Protein 2E3H (pdb70)

Solvent-accessible surface area: 5076 Å² total; per-residue (Å²): 189,32,131,115,45,26,109,0,4,14,20,0,47,64,31,0,39,1,84,32,40,18,146,19,119,76,38,190,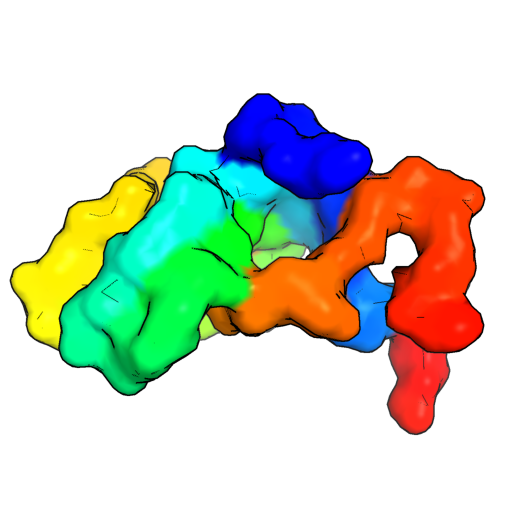46,92,49,0,0,0,49,5,71,98,54,88,8,173,26,36,0,23,52,103,86,42,118,35,16,99,12,120,90,123,62,0,27,28,6,32,62,135,100,12,21,76,65,58,113,107,23,136,173,231,87,98,81

GO terms:
  GO:0051010 microtubule plus-end binding (F, IDA)
  GO:0015631 tubulin binding (F, IDA)
  GO:0035371 microtubule plus-end (C, IDA)
  GO:0008017 microtubule binding (F, IDA)
  GO:0044354 macropinosome (C, IDA)
  GO:0005813 centrosome (C, IDA)
  GO:0008270 zinc ion binding (F, IDA)
  GO:0030659 cytoplasmic vesicle membrane (C, EXP)
  GO:0001578 microtubule bundle formation (P, IMP)
  GO:0015630 microtubule cytoskeleton (C, IMP)
  GO:0031116 positive regulation of microtubule polymerization (P, IMP)
  GO:0005515 protein binding (F, IPI)
  GO:0005882 intermediate filament (C, TAS)
  GO:0005829 cytosol (C, TAS)
  GO:0005886 plasma membrane (C, TAS)
  GO:0005829 cytosol (C, IDA)
  GO:0005874 microtubule (C, IMP)
  GO:0000776 kinetochore (C, TAS)
  GO:0000278 mitotic cell cycle (P, TAS)
  GO:0042802 identical protein binding (F, IPI)

Foldseek 3Di:
DDDFQFWKDFQLAFIFTFHAWQDDPPDDDIKTKTFTPDLCAAAQQDDPPDHGDGHDGSRIHIDHVLRMDGPPDDNPVDGPD

Radius of gyration: 11.68 Å; Cα contacts (8 Å, |Δi|>4): 191; chains: 1; bounding box: 24×26×32 Å

Sequence (81 aa):
ELKIGDRVLVGGTKAGVVRFLGETDFAKGEWCGVELDEPLGKNDGAVAGTRYFQCQPKYGLFAPVHKVTKIGFPSTVRRVM

Organism: Homo sapiens (NCBI:txid9606)

B-factor: mean 22.47, std 9.77, range [9.58, 66.99]

CATH classification: 2.30.30.190

Secondary structure (DSSP, 8-state):
---TT-EEEETTTEEEEEEEEEE-SSSSSEEEEEEESSS--SBSSEETTEES----TT-EEEEEGGGEEETTS--------

InterPro domains:
  IPR000938 CAP Gly-rich domain [PF01302] (60-124)
  IPR000938 CAP Gly-rich domain [PF01302] (214-278)
  IPR000938 CAP Gly-rich domain [PS00845] (78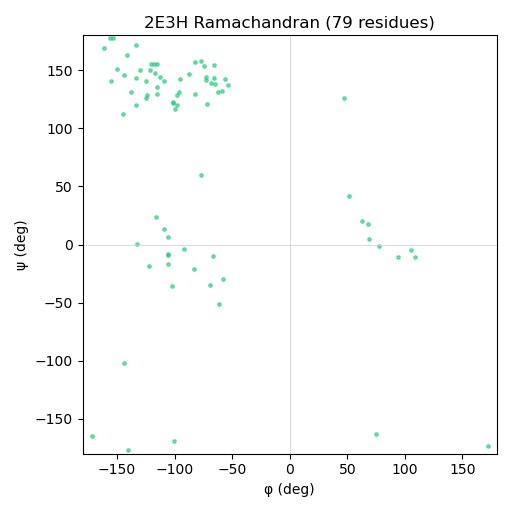-109)
  IPR000938 CAP Gly-rich domain [PS00845] (232-263)
  IPR000938 CAP Gly-rich domain [PS50245] (78-120)
  IPR000938 CAP Gly-rich domain [PS50245] (232-274)
  IPR000938 CAP Gly-rich domain [SM01052] (60-125)
  IPR000938 CAP Gly-rich domain [SM01052] (214-279)
  IPR032108 CLIP1, zinc knuckle [PF16641] (1376-1393)
  IPR032108 CLIP1, zinc knuckle [PF16641] (1416-1432)
  IPR036859 CAP Gly-rich domain superfamily [G3DSA:2.30.30.190] (56-141)
  IPR036859 CAP Gly-rich domain superfamily [G3DSA:2.30.30.190] (211-300)
  IPR036859 CAP Gly-rich domain superfamily [SSF74924] (36-164)
  IPR036859 CAP Gly-rich domain superfamily [SSF74924] (184-336)
  IPR060109 CLIP1/2, coiled-coil domain [PF27241] (905-1073)

Nearest PDB structures (foldseek):
  2e3h-assembly1_A  TM=1.013E+00  e=8.819E-17  Homo sapiens
  2e4h-assembly1_A  TM=9.346E-01  e=1.235E-12  Homo sapiens
  3rdv-assembly1_A  TM=9.820E-01  e=5.164E-10  Homo sapiens
  2e3i-assembly1_A  TM=9.302E-01  e=2.050E-10  Homo sapiens
  2qk0-assembly1_A  TM=9.763E-01  e=2.002E-09  Homo sapiens

Structure (mmCIF, N/CA/C/O backbone):
data_2E3H
#
_entry.id   2E3H
#
_cell.length_a   54.937
_cell.length_b   54.937
_cell.length_c   57.270
_cell.angle_alpha   90.00
_cell.angle_beta   90.00
_cell.angle_gamma   120.00
#
_symmetry.space_group_name_H-M   'P 32 2 1'
#
loop_
_entity.id
_entity.type
_entity.pdbx_description
1 polymer Restin
2 water water
#
loop_
_atom_site.group_PDB
_atom_site.id
_atom_site.type_symbol
_atom_site.label_atom_id
_atom_site.label_alt_id
_atom_site.label_comp_id
_atom_site.label_asym_id
_atom_site.label_entity_id
_atom_site.label_seq_id
_atom_site.pdbx_PDB_ins_code
_atom_site.Cartn_x
_atom_site.Cartn_y
_atom_site.Cartn_z
_atom_site.occupancy
_atom_site.B_iso_or_equiv
_atom_site.auth_seq_id
_atom_site.auth_comp_id
_atom_site.auth_asym_id
_atom_site.auth_atom_id
_atom_site.pdbx_PDB_model_num
ATOM 1 N N . GLU A 1 1 ? 13.270 12.109 4.924 1.00 34.50 211 GLU A N 1
ATOM 2 C CA . GLU A 1 1 ? 13.360 11.941 6.403 1.00 34.11 211 GLU A CA 1
ATOM 3 C C . GLU A 1 1 ? 14.254 10.754 6.748 1.00 32.11 211 GLU A C 1
ATOM 4 O O . GLU A 1 1 ? 14.383 9.809 5.960 1.00 32.73 211 GLU A O 1
ATOM 10 N N . LEU A 1 2 ? 14.854 10.804 7.934 1.00 29.72 212 LEU A N 1
ATOM 11 C CA . LEU A 1 2 ? 15.775 9.762 8.354 1.00 27.15 212 LEU A CA 1
ATOM 12 C C . LEU A 1 2 ? 15.052 8.472 8.694 1.00 25.48 212 LEU A C 1
ATOM 13 O O . LEU A 1 2 ? 13.973 8.475 9.297 1.00 25.03 212 LEU A O 1
ATOM 18 N N . LYS A 1 3 ? 15.692 7.373 8.320 1.00 23.42 213 LYS A N 1
ATOM 19 C CA . LYS A 1 3 ? 15.206 6.023 8.574 1.00 22.66 213 LYS A CA 1
ATOM 20 C C . LYS A 1 3 ? 16.327 5.201 9.195 1.00 21.07 213 LYS A C 1
ATOM 21 O O . LYS A 1 3 ? 17.503 5.425 8.911 1.00 19.43 213 LYS A O 1
ATOM 27 N N . ILE A 1 4 ? 15.959 4.229 10.022 1.00 19.71 214 ILE A N 1
ATOM 28 C CA . ILE A 1 4 ? 16.925 3.232 10.460 1.00 18.87 214 ILE A CA 1
ATOM 29 C C . ILE A 1 4 ? 17.573 2.629 9.204 1.00 18.38 214 ILE A C 1
ATOM 30 O O . ILE A 1 4 ? 16.915 2.374 8.186 1.00 18.33 214 ILE A O 1
ATOM 35 N N . GLY A 1 5 ? 18.884 2.447 9.273 1.00 15.88 215 GLY A N 1
ATOM 36 C CA . GLY A 1 5 ? 19.644 1.936 8.143 1.00 16.59 215 GLY A CA 1
ATOM 37 C C . GLY A 1 5 ? 20.276 2.970 7.237 1.00 16.34 215 GLY A C 1
ATOM 38 O O . GLY A 1 5 ? 21.088 2.626 6.369 1.00 16.90 215 GLY A O 1
ATOM 39 N N . ASP A 1 6 ? 19.917 4.242 7.401 1.00 15.98 216 ASP A N 1
ATOM 40 C CA . ASP A 1 6 ? 20.479 5.270 6.549 1.00 15.92 216 ASP A CA 1
ATOM 41 C C . ASP A 1 6 ? 21.931 5.577 6.874 1.00 14.77 216 ASP A C 1
ATOM 42 O O . ASP A 1 6 ? 22.322 5.572 8.061 1.00 15.17 216 ASP A O 1
ATOM 47 N N . ARG A 1 7 ? 22.723 5.863 5.845 0.50 11.87 217 ARG A N 1
ATOM 48 C CA . ARG A 1 7 ? 24.100 6.331 5.993 0.50 12.33 217 ARG A CA 1
ATOM 49 C C . ARG A 1 7 ? 24.081 7.817 6.248 0.50 11.84 217 ARG A C 1
ATOM 50 O O . ARG A 1 7 ? 23.470 8.570 5.497 0.50 11.09 217 ARG A O 1
ATOM 65 N N . VAL A 1 8 ? 24.781 8.244 7.296 1.00 13.85 218 VAL A N 1
ATOM 66 C CA . VAL A 1 8 ? 24.690 9.615 7.779 1.00 14.67 218 VAL A CA 1
ATOM 67 C C . VAL A 1 8 ? 26.032 10.159 8.237 1.00 14.73 218 VAL A C 1
ATOM 68 O O . VAL A 1 8 ? 26.971 9.398 8.518 1.00 14.89 218 VAL A O 1
ATOM 72 N N . LEU A 1 9 ? 26.089 11.488 8.361 1.00 15.30 219 LEU A N 1
ATOM 73 C CA . LEU A 1 9 ? 27.116 12.179 9.119 1.00 15.89 219 LEU A CA 1
ATOM 74 C C . LEU A 1 9 ? 26.48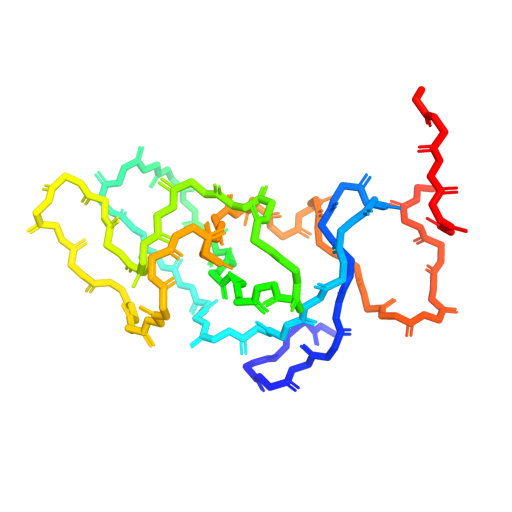8 12.752 10.379 1.00 16.11 219 LEU A C 1
ATOM 75 O O . LEU A 1 9 ? 25.348 13.253 10.349 1.00 17.05 219 LEU A O 1
ATOM 80 N N . VAL A 1 10 ? 27.232 12.664 11.475 1.00 16.17 220 VAL A N 1
ATOM 81 C CA . VAL A 1 10 ? 26.849 13.330 12.718 1.00 16.88 220 VAL A CA 1
ATOM 82 C C . VAL A 1 10 ? 27.687 14.609 12.864 1.00 16.71 220 VAL A C 1
ATOM 83 O O . VAL A 1 10 ? 28.907 14.555 12.818 1.00 17.54 220 VAL A O 1
ATOM 87 N N . GLY A 1 11 ? 27.008 15.751 12.984 1.00 17.48 221 GLY A N 1
ATOM 88 C CA . GLY A 1 11 ? 27.695 17.031 13.114 1.00 18.15 221 GLY A CA 1
ATOM 89 C C . GLY A 1 11 ? 28.530 17.375 11.887 1.00 17.63 221 GLY A C 1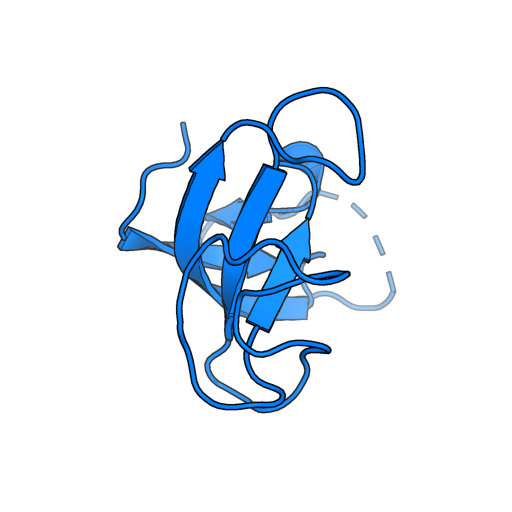
ATOM 90 O O . GLY A 1 11 ? 29.448 18.188 11.966 1.00 18.59 221 GLY A O 1
ATOM 91 N N . GLY A 1 12 ? 28.212 16.749 10.757 1.00 17.38 222 GLY A N 1
ATOM 92 C CA . GLY A 1 12 ? 29.000 16.922 9.545 1.00 17.73 222 GLY A CA 1
ATOM 93 C C . GLY A 1 12 ? 30.402 16.319 9.584 1.00 16.98 222 GLY A C 1
ATOM 94 O O . GLY A 1 12 ? 31.150 16.516 8.646 1.00 17.73 222 GLY A O 1
ATOM 95 N N . THR A 1 13 ? 30.786 15.606 10.648 1.00 16.30 223 THR A N 1
ATOM 96 C CA . THR A 1 13 ? 32.181 15.192 10.817 1.00 16.55 223 THR A CA 1
ATOM 97 C C . THR A 1 13 ? 32.445 13.689 10.947 1.00 16.61 223 THR A C 1
ATOM 98 O O . THR A 1 13 ? 33.583 13.271 10.765 1.00 17.73 223 THR A O 1
ATOM 102 N N . LYS A 1 14 ? 31.425 12.899 11.281 0.50 13.85 224 LYS A N 1
ATOM 103 C CA . LYS A 1 14 ? 31.623 11.483 11.643 0.50 14.67 224 LYS A CA 1
ATOM 104 C C . LYS A 1 14 ? 30.590 10.642 10.888 0.50 13.12 224 LYS A C 1
ATOM 105 O O . LYS A 1 14 ? 29.399 10.866 11.053 0.50 11.98 224 LYS A O 1
ATOM 116 N N . ALA A 1 15 ? 31.036 9.705 10.051 1.00 14.75 225 ALA A N 1
ATOM 117 C CA . ALA A 1 15 ? 30.101 8.885 9.268 1.00 14.08 225 ALA A CA 1
ATOM 118 C C . ALA A 1 15 ? 29.644 7.637 10.017 1.00 14.27 225 ALA A C 1
ATOM 119 O O . ALA A 1 15 ? 30.409 7.027 10.764 1.00 14.26 225 ALA A O 1
ATOM 121 N N . GLY A 1 16 ? 28.410 7.242 9.772 1.00 13.16 226 GLY A N 1
ATOM 122 C CA . GLY A 1 16 ? 27.901 6.024 10.372 1.00 13.59 226 GLY A CA 1
ATOM 123 C C . GLY A 1 16 ? 26.550 5.648 9.800 1.00 13.38 226 GLY A C 1
ATOM 124 O O . GLY A 1 16 ? 26.129 6.171 8.752 1.00 13.50 226 GLY A O 1
ATOM 125 N N . VAL A 1 17 ? 25.875 4.741 10.503 1.00 12.73 227 VAL A N 1
ATOM 126 C CA . VAL A 1 17 ? 24.566 4.238 10.100 1.00 13.04 227 VAL A CA 1
ATOM 127 C C . VAL A 1 17 ? 23.551 4.432 11.233 1.00 13.19 227 VAL A C 1
ATOM 128 O O . VAL A 1 17 ? 23.893 4.259 12.420 1.00 13.38 227 VAL A O 1
ATOM 132 N N . VAL A 1 18 ? 22.323 4.798 10.878 1.00 13.95 228 VAL A N 1
ATOM 133 C CA . VAL A 1 18 ? 21.282 4.967 11.874 1.00 14.06 228 VAL A CA 1
ATOM 134 C C . VAL A 1 18 ? 20.866 3.585 12.382 1.00 13.81 228 VAL A C 1
ATOM 135 O O . VAL A 1 18 ? 20.410 2.733 11.602 1.00 14.67 228 VAL A O 1
ATOM 139 N N . ARG A 1 19 ? 21.011 3.376 13.685 1.00 14.14 229 ARG A N 1
ATOM 140 C CA . ARG A 1 19 ? 20.611 2.126 14.317 1.00 14.49 229 ARG A CA 1
ATOM 141 C C . ARG A 1 19 ? 19.334 2.267 15.129 1.00 15.16 229 ARG A C 1
ATOM 142 O O . ARG A 1 19 ? 18.694 1.262 15.451 1.00 15.73 229 ARG A O 1
ATOM 150 N N . PHE A 1 20 ? 18.962 3.506 15.448 1.00 14.34 230 PHE A N 1
ATOM 151 C CA . PHE A 1 20 ? 17.856 3.791 16.385 1.00 14.65 230 PHE A CA 1
ATOM 152 C C . PHE A 1 20 ? 17.311 5.168 16.074 1.00 15.07 230 PHE A C 1
ATOM 153 O O . PHE A 1 20 ? 18.071 6.099 15.788 1.00 14.60 230 PHE A O 1
ATOM 161 N N . LEU A 1 21 ? 15.988 5.303 16.139 1.00 15.32 231 LEU A N 1
ATOM 162 C CA . LEU A 1 21 ? 15.316 6.590 16.001 1.00 17.22 231 LEU A CA 1
ATOM 163 C C . LEU A 1 21 ? 14.124 6.576 16.923 1.00 17.21 231 LEU A C 1
ATOM 164 O O . LEU A 1 21 ? 13.194 5.819 16.711 1.00 18.80 231 LEU A O 1
ATOM 169 N N . GLY A 1 22 ? 14.143 7.393 17.962 1.00 16.41 232 GLY A N 1
ATOM 170 C CA . GLY A 1 22 ? 13.028 7.385 18.902 1.00 17.72 232 GLY A CA 1
ATOM 171 C C . GLY A 1 22 ? 13.248 8.216 20.139 1.00 18.12 232 GLY A C 1
ATOM 172 O O . GLY A 1 22 ? 14.238 8.949 20.281 1.00 17.60 232 GLY A O 1
ATOM 173 N N . GLU A 1 23 ? 12.294 8.094 21.034 1.00 18.35 233 GLU A N 1
ATOM 174 C CA . GLU A 1 23 ? 12.367 8.788 22.312 1.00 19.72 233 GLU A CA 1
ATOM 175 C C . GLU A 1 23 ? 13.380 8.119 23.228 1.00 17.83 233 GLU A C 1
ATOM 176 O O . GLU A 1 23 ? 13.672 6.920 23.101 1.00 18.22 233 GLU A O 1
ATOM 182 N N . THR A 1 24 ? 13.937 8.899 24.154 1.00 17.30 234 THR A N 1
ATOM 183 C CA . THR A 1 24 ? 14.916 8.388 25.097 1.00 16.54 234 THR A CA 1
ATOM 184 C C . THR A 1 24 ? 14.601 8.837 26.520 1.00 16.67 234 THR A C 1
ATOM 185 O O . THR A 1 24 ? 13.727 9.698 26.747 1.00 17.60 234 THR A O 1
ATOM 189 N N . ASP A 1 25 ? 15.342 8.272 27.463 1.00 15.72 235 ASP A N 1
ATOM 190 C CA . ASP A 1 25 ? 15.184 8.627 28.880 1.00 16.37 235 ASP A CA 1
ATOM 191 C C . ASP A 1 25 ? 16.101 9.751 29.318 1.00 16.76 235 ASP A C 1
ATOM 192 O O . ASP A 1 25 ? 16.032 10.166 30.461 1.00 17.81 235 ASP A O 1
ATOM 197 N N . PHE A 1 26 ? 16.977 10.228 28.433 1.00 15.66 236 PHE A N 1
ATOM 198 C CA . PHE A 1 26 ? 17.957 11.248 28.795 1.00 15.08 236 PHE A CA 1
ATOM 199 C C . PHE A 1 26 ? 17.640 12.644 28.244 1.00 14.62 236 PHE A C 1
ATOM 200 O O . PHE A 1 26 ? 18.292 13.606 28.643 1.00 14.31 236 PHE A O 1
ATOM 208 N N . ALA A 1 27 ? 16.643 12.757 27.363 1.00 14.84 237 ALA A N 1
ATOM 209 C CA . ALA A 1 27 ? 16.344 14.048 26.732 1.00 15.96 237 ALA A CA 1
ATOM 210 C C . ALA A 1 27 ? 14.932 13.996 26.176 1.00 16.87 237 ALA A C 1
ATOM 211 O O . ALA A 1 27 ? 14.337 12.920 26.085 1.00 18.25 237 ALA A O 1
ATOM 213 N N . LYS A 1 28 ? 14.438 15.167 25.779 1.00 17.86 238 LYS A N 1
ATOM 214 C CA . LYS A 1 28 ? 13.141 15.308 25.112 1.00 18.70 238 LYS A CA 1
ATOM 215 C C . LYS A 1 28 ? 13.226 15.020 23.611 1.00 19.14 238 LYS A C 1
ATOM 216 O O . LYS A 1 28 ? 14.288 15.163 22.973 1.00 19.49 238 LYS A O 1
ATOM 222 N N . GLY A 1 29 ? 12.081 14.668 23.035 1.00 19.10 239 GLY A N 1
ATOM 223 C CA . GLY A 1 29 ? 11.950 14.558 21.581 1.00 19.20 239 GLY A CA 1
ATOM 224 C C . GLY A 1 29 ? 12.606 13.315 20.989 1.00 18.89 239 GLY A C 1
ATOM 225 O O . GLY A 1 29 ? 12.908 12.371 21.711 1.00 20.59 239 GLY A O 1
ATOM 226 N N . GLU A 1 30 ? 12.818 13.342 19.687 0.50 17.89 240 GLU A N 1
ATOM 227 C CA . GLU A 1 30 ? 13.370 12.197 18.987 0.50 18.29 240 GLU A CA 1
ATOM 228 C C . GLU A 1 30 ? 14.865 12.319 18.817 0.50 16.81 240 GLU A C 1
ATOM 229 O O . GLU A 1 30 ? 15.378 13.348 18.394 0.50 15.90 240 GLU A O 1
ATOM 240 N N . TRP A 1 31 ? 15.546 11.232 19.164 1.00 16.78 241 TRP A N 1
ATOM 241 C CA . TRP A 1 31 ? 16.994 11.135 19.018 1.00 15.86 241 TRP A CA 1
ATOM 242 C C . TRP A 1 31 ? 17.389 10.048 18.045 1.00 15.89 241 TRP A C 1
ATOM 243 O O . TRP A 1 31 ? 16.722 9.036 17.913 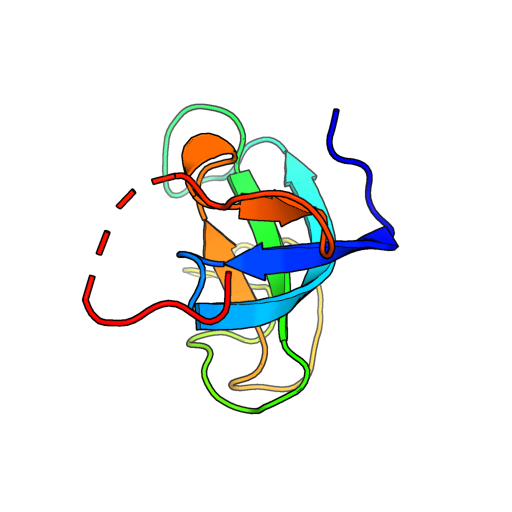1.00 16.89 241 TRP A O 1
ATOM 254 N N . CYS A 1 32 ? 18.493 10.288 17.361 0.50 12.48 242 CYS A N 1
ATOM 255 C CA . CYS A 1 32 ? 19.073 9.358 16.428 0.50 13.23 242 CYS A CA 1
ATOM 256 C C . CYS A 1 32 ? 20.247 8.649 17.087 0.50 11.75 242 CYS A C 1
ATOM 257 O O . CYS A 1 32 ? 21.189 9.304 17.534 0.50 10.57 242 CYS A O 1
ATOM 262 N N . GLY A 1 33 ? 20.196 7.327 17.165 1.00 13.45 243 GLY A N 1
ATOM 263 C CA . GLY A 1 33 ? 21.344 6.554 17.628 1.00 13.50 243 GLY A CA 1
ATOM 264 C C . GLY A 1 33 ? 22.103 6.040 16.422 1.00 12.63 243 GLY A C 1
ATOM 265 O O . GLY A 1 33 ? 21.540 5.347 15.558 1.00 13.42 243 GLY A O 1
ATOM 266 N N . VAL A 1 34 ? 23.357 6.442 16.335 1.00 13.40 244 VAL A N 1
ATOM 267 C CA . VAL A 1 34 ? 24.202 6.161 15.172 1.00 13.13 244 VAL A CA 1
ATOM 268 C C . VAL A 1 34 ? 25.355 5.253 15.597 1.00 13.51 244 VAL A C 1
ATOM 269 O O . VAL A 1 34 ? 25.962 5.443 16.661 1.00 13.03 244 VAL A O 1
ATOM 273 N N . GLU A 1 35 ? 25.633 4.231 14.794 1.00 12.96 245 GLU A N 1
ATOM 274 C CA . GLU A 1 35 ? 26.859 3.451 14.952 1.00 13.16 245 GLU A CA 1
ATOM 275 C C . GLU A 1 35 ? 27.847 3.964 13.914 1.00 12.78 245 GLU A C 1
ATOM 276 O O . GLU A 1 35 ? 27.588 3.875 12.704 1.00 12.89 245 GLU A O 1
ATOM 282 N N . LEU A 1 36 ? 28.953 4.516 14.398 1.00 13.51 246 LEU A N 1
ATOM 283 C CA . LEU A 1 36 ? 29.969 5.123 13.546 1.00 13.29 246 LEU A CA 1
ATOM 284 C C . LEU A 1 36 ? 30.837 4.064 12.870 1.00 13.80 246 LEU A C 1
ATOM 285 O O . LEU A 1 36 ? 30.992 2.947 13.372 1.00 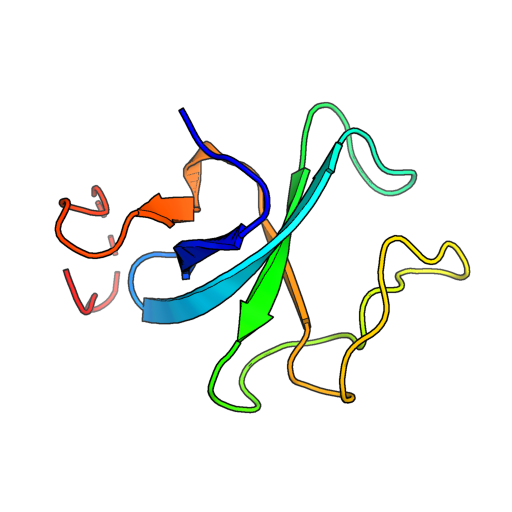14.17 246 LEU A O 1
ATOM 290 N N . ASP A 1 37 ? 31.456 4.449 11.760 1.00 14.03 247 ASP A N 1
ATOM 291 C CA . ASP A 1 37 ? 32.458 3.607 11.106 1.00 15.33 247 ASP A CA 1
ATOM 292 C C . ASP A 1 37 ? 33.724 3.497 11.925 1.00 15.40 247 ASP A C 1
ATOM 293 O O . ASP A 1 37 ? 34.382 2.458 11.923 1.00 16.61 247 ASP A O 1
ATOM 298 N N . GLU A 1 38 ? 34.073 4.586 12.605 1.00 15.36 248 GLU A N 1
ATOM 299 C CA . GLU A 1 38 ? 35.343 4.708 13.325 1.00 16.68 248 GLU A CA 1
ATOM 300 C C . GLU A 1 38 ? 35.035 4.891 14.804 1.00 15.96 248 GLU A C 1
ATOM 301 O O . GLU A 1 38 ? 33.956 5.351 15.145 1.00 15.69 248 GLU A O 1
ATOM 307 N N . PRO A 1 39 ? 35.974 4.531 15.701 1.00 16.61 249 PRO A N 1
ATOM 308 C CA . PRO A 1 39 ? 35.719 4.579 17.152 1.00 16.88 249 PRO A CA 1
ATOM 309 C C . PRO A 1 39 ? 35.783 5.998 17.746 1.00 16.83 249 PRO A C 1
ATOM 310 O O . PRO A 1 39 ? 36.561 6.284 18.673 1.00 17.97 249 PRO A O 1
ATOM 314 N N . LEU A 1 40 ? 34.911 6.865 17.235 1.00 16.17 250 LEU A N 1
ATOM 315 C CA . LEU A 1 40 ? 34.899 8.293 17.579 1.00 17.08 250 LEU A CA 1
ATOM 316 C C . LEU A 1 40 ? 33.680 8.619 18.429 1.00 16.98 250 LEU A C 1
ATOM 317 O O . LEU A 1 40 ? 33.352 9.798 18.619 1.00 18.41 250 LEU A O 1
ATOM 322 N N . GLY A 1 41 ? 33.022 7.572 18.930 1.00 16.51 251 GLY A N 1
ATOM 323 C CA . GLY A 1 41 ? 31.794 7.750 19.699 1.00 17.33 251 GLY A CA 1
ATOM 324 C C . GLY A 1 41 ? 32.033 7.655 21.188 1.00 18.00 251 GLY A C 1
ATOM 325 O O . GLY A 1 41 ? 33.182 7.627 21.653 1.00 19.56 251 GLY A O 1
ATOM 326 N N . LYS A 1 42 ? 30.938 7.583 21.932 1.00 17.56 252 LYS A N 1
ATOM 327 C CA . LYS A 1 42 ? 30.976 7.685 23.397 1.00 18.19 252 LYS A CA 1
ATOM 328 C C . LYS A 1 42 ? 30.179 6.624 24.132 1.00 17.20 252 LYS A C 1
ATOM 329 O O . LYS A 1 42 ? 30.124 6.628 25.370 1.00 17.95 252 LYS A O 1
ATOM 335 N N . ASN A 1 43 ? 29.550 5.713 23.404 1.00 15.05 253 ASN A N 1
ATOM 336 C CA . ASN A 1 43 ? 28.728 4.674 24.018 1.00 15.36 253 ASN A CA 1
ATOM 337 C C . ASN A 1 43 ? 28.679 3.434 23.111 1.00 15.50 253 ASN A C 1
ATOM 338 O O . ASN A 1 43 ? 29.258 3.435 22.008 1.00 15.34 253 ASN A O 1
ATOM 343 N N . ASP A 1 44 ? 27.995 2.402 23.580 1.00 15.57 254 ASP A N 1
ATOM 344 C CA . ASP A 1 44 ? 27.788 1.178 22.817 1.00 16.13 254 ASP A CA 1
ATOM 345 C C . ASP A 1 44 ? 26.294 0.977 22.532 1.00 16.03 254 ASP A C 1
ATOM 346 O O . ASP A 1 44 ? 25.840 -0.148 22.320 1.00 16.10 254 ASP A O 1
ATOM 351 N N . GLY A 1 45 ? 25.529 2.074 22.546 1.00 15.05 255 GLY A N 1
ATOM 352 C CA . GLY A 1 45 ? 24.088 2.014 22.279 1.00 15.33 255 GLY A CA 1
ATOM 353 C C . GLY A 1 45 ? 23.217 2.167 23.510 1.00 14.56 255 GLY A C 1
ATOM 354 O O . GLY A 1 45 ? 21.992 2.234 23.400 1.00 15.31 255 GLY A O 1
ATOM 355 N N . ALA A 1 46 ? 23.861 2.245 24.676 1.00 15.45 256 ALA A N 1
ATOM 356 C CA . ALA A 1 46 ? 23.151 2.455 25.943 1.00 16.56 256 ALA A CA 1
ATOM 357 C C . ALA A 1 46 ? 23.654 3.728 26.609 1.00 17.44 256 ALA A C 1
ATOM 358 O O . ALA A 1 46 ? 24.814 4.122 26.424 1.00 17.86 256 ALA A O 1
ATOM 360 N N . VAL A 1 47 ? 22.767 4.371 27.374 1.00 17.68 257 VAL A N 1
ATOM 361 C CA . VAL A 1 47 ? 23.129 5.527 28.211 1.00 19.16 257 VAL A CA 1
ATOM 362 C C . VAL A 1 47 ? 22.429 5.347 29.544 1.00 19.43 257 VAL A C 1
ATOM 363 O O . VAL A 1 47 ? 21.231 5.088 29.572 1.00 19.32 257 VAL A O 1
ATOM 367 N N . ALA A 1 48 ? 23.180 5.496 30.635 1.00 20.90 258 ALA A N 1
ATOM 368 C CA . ALA A 1 48 ? 22.602 5.461 31.993 1.00 23.39 258 ALA A CA 1
ATOM 369 C C . ALA A 1 48 ? 21.719 4.252 32.304 1.00 25.10 258 ALA A C 1
ATOM 370 O O . ALA A 1 48 ? 20.667 4.392 32.934 1.00 27.44 258 ALA A O 1
ATOM 372 N N . GLY A 1 49 ? 22.116 3.064 31.882 1.00 25.83 259 GLY A N 1
ATOM 373 C CA . GLY A 1 49 ? 21.249 1.903 32.153 1.00 26.08 259 GLY A CA 1
ATOM 374 C C . GLY A 1 49 ? 19.904 1.819 31.429 1.00 25.34 259 GLY A C 1
ATOM 375 O O . GLY A 1 49 ? 19.010 1.073 31.843 1.00 27.00 259 GLY A O 1
ATOM 376 N N . THR A 1 50 ? 19.738 2.577 30.342 1.00 23.19 260 THR A N 1
ATOM 377 C CA . THR A 1 50 ? 18.750 2.220 29.325 1.00 21.59 260 THR A CA 1
ATOM 378 C C . THR A 1 50 ? 19.514 1.899 28.051 1.00 19.90 260 THR A C 1
ATOM 379 O O . THR A 1 50 ? 20.374 2.681 27.623 1.00 19.47 260 THR A O 1
ATOM 383 N N . ARG A 1 51 ? 19.201 0.747 27.466 1.00 19.04 261 ARG A N 1
ATOM 384 C CA . ARG A 1 51 ? 19.783 0.378 26.179 1.00 18.26 261 ARG A CA 1
ATOM 385 C C . ARG A 1 51 ? 18.820 0.694 25.042 1.00 18.48 261 ARG A C 1
ATOM 386 O O . ARG A 1 51 ? 17.663 0.274 25.050 1.00 19.05 261 ARG A O 1
ATOM 394 N N . TYR A 1 52 ? 19.328 1.406 24.036 1.00 16.23 262 TYR A N 1
ATOM 395 C CA . TYR A 1 52 ? 18.543 1.767 22.857 1.00 16.47 262 TYR A CA 1
ATOM 396 C C . TYR A 1 52 ? 18.868 0.898 21.645 1.00 15.97 262 TYR A C 1
ATOM 397 O O . TYR A 1 52 ? 18.001 0.594 20.831 1.00 17.15 262 TYR A O 1
ATOM 406 N N . PHE A 1 53 ? 20.145 0.538 21.527 1.00 15.15 263 PHE A N 1
ATOM 407 C CA . PHE A 1 53 ? 20.616 -0.445 20.528 1.00 15.30 263 PHE A CA 1
ATOM 408 C C . PHE A 1 53 ? 21.913 -1.016 21.059 1.00 14.79 263 PHE A C 1
ATOM 409 O O . PHE A 1 53 ? 22.374 -0.622 22.120 1.00 14.94 263 PHE A O 1
ATOM 417 N N . GLN A 1 54 ? 22.500 -1.972 20.330 1.00 15.01 264 GLN A N 1
ATOM 418 C CA . GLN A 1 54 ? 23.814 -2.491 20.712 1.00 15.80 264 GLN A CA 1
ATOM 419 C C . GLN A 1 54 ? 24.812 -2.366 19.576 1.00 15.77 264 GLN A C 1
ATOM 420 O O . GLN A 1 54 ? 24.521 -2.766 18.436 1.00 16.47 264 GLN A O 1
ATOM 426 N N . CYS A 1 55 ? 25.964 -1.778 19.885 1.00 15.59 265 CYS A N 1
ATOM 427 C CA . CYS A 1 55 ? 27.093 -1.793 18.952 1.00 15.85 265 CYS A CA 1
ATOM 428 C C . CYS A 1 55 ? 28.382 -2.002 19.743 1.00 15.52 265 CYS A C 1
ATOM 429 O O . CYS A 1 55 ? 28.359 -2.159 20.974 1.00 16.86 265 CYS A O 1
ATOM 432 N N . GLN A 1 56 ? 29.495 -1.970 19.027 0.50 14.28 266 GLN A N 1
ATOM 433 C CA . GLN A 1 56 ? 30.794 -2.037 19.654 0.50 15.59 266 GLN A CA 1
ATOM 434 C C . GLN A 1 56 ? 31.052 -0.785 20.510 0.50 15.62 266 GLN A C 1
ATOM 435 O O . GLN A 1 56 ? 30.632 0.314 20.154 0.50 12.71 266 GLN A O 1
ATOM 446 N N . PRO A 1 57 ? 31.718 -0.945 21.665 1.00 17.98 267 PRO 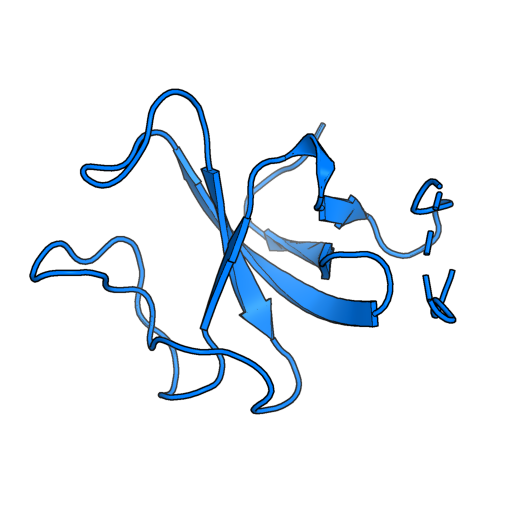A N 1
ATOM 447 C CA . PRO A 1 57 ? 32.049 0.202 22.495 1.00 18.55 267 PRO A CA 1
ATOM 448 C C . PRO A 1 57 ? 32.855 1.236 21.707 1.00 18.07 267 PRO A C 1
ATOM 449 O O . PRO A 1 57 ? 33.694 0.884 20.868 1.00 18.47 267 PRO A O 1
ATOM 453 N N . LYS A 1 58 ? 32.576 2.510 21.985 1.00 18.03 268 LYS A N 1
ATOM 454 C CA . LYS A 1 58 ? 33.233 3.638 21.321 1.00 19.57 268 LYS A CA 1
ATOM 455 C C . LYS A 1 58 ? 32.707 3.929 19.916 1.00 17.14 268 LYS A C 1
ATOM 456 O O . LYS A 1 58 ? 33.167 4.891 19.292 1.00 18.69 268 LYS A O 1
ATOM 462 N N . TYR A 1 59 ? 31.746 3.148 19.418 1.00 15.84 269 TYR A N 1
ATOM 463 C CA . TYR A 1 59 ? 31.226 3.405 18.085 1.00 14.62 269 TYR A CA 1
ATOM 464 C C . TYR A 1 59 ? 29.837 4.032 18.109 1.00 15.08 269 TYR A C 1
ATOM 465 O O . TYR A 1 59 ? 29.339 4.465 17.078 1.00 15.61 269 TYR A O 1
ATOM 474 N N . GLY A 1 60 ? 29.209 4.107 19.272 1.00 14.08 270 GLY A N 1
ATOM 475 C CA . GLY A 1 60 ? 27.843 4.657 19.359 1.00 14.37 270 GLY A CA 1
ATOM 476 C C . GLY A 1 60 ? 27.810 6.140 19.722 1.00 14.50 270 GLY A C 1
ATOM 477 O O . GLY A 1 60 ? 28.634 6.628 20.514 1.00 14.20 270 GLY A O 1
ATOM 478 N N . LEU A 1 61 ? 26.865 6.856 19.116 1.00 14.34 271 LEU A N 1
ATOM 479 C CA . LEU A 1 61 ? 26.603 8.268 19.440 1.00 15.67 271 LEU A CA 1
ATOM 480 C C . LEU A 1 61 ? 25.115 8.487 19.333 1.00 15.83 271 LEU A C 1
ATOM 481 O O . LEU A 1 61 ? 24.445 7.872 18.481 1.00 16.82 271 LEU A O 1
ATOM 486 N N . PHE A 1 62 ? 24.566 9.354 20.181 1.00 14.77 272 PHE A N 1
ATOM 487 C CA . PHE A 1 62 ? 23.201 9.824 19.988 1.00 14.40 272 PHE A CA 1
ATOM 488 C C . PHE A 1 62 ? 23.241 11.283 19.639 1.00 15.19 272 PHE A C 1
ATOM 489 O O . PHE A 1 62 ? 24.075 12.027 20.154 1.00 16.75 272 PHE A O 1
ATOM 497 N N . ALA A 1 63 ? 22.333 11.701 18.778 1.00 14.82 273 ALA A N 1
ATOM 498 C CA . ALA A 1 63 ? 22.261 13.104 18.370 1.00 15.47 273 ALA A CA 1
ATOM 499 C C . ALA A 1 63 ? 20.818 13.442 18.042 1.00 15.83 273 ALA A C 1
ATOM 500 O O . ALA A 1 63 ? 20.084 12.584 17.561 1.00 15.43 273 ALA A O 1
ATOM 502 N N . PRO A 1 64 ? 20.414 14.714 18.223 1.00 15.85 274 PRO A N 1
ATOM 503 C CA . PRO A 1 64 ? 19.098 15.120 17.702 1.00 17.34 274 PRO A CA 1
ATOM 504 C C . PRO A 1 64 ? 19.126 15.060 16.187 1.00 18.35 274 PRO A C 1
ATOM 505 O O . PRO A 1 64 ? 20.193 15.184 15.574 1.00 17.66 274 PRO A O 1
ATOM 509 N N . VAL A 1 65 ? 17.965 14.872 15.573 1.00 20.57 275 VAL A N 1
ATOM 510 C CA . VAL A 1 65 ? 17.919 14.740 14.121 1.00 21.84 275 VAL A CA 1
ATOM 511 C C . VAL A 1 65 ? 18.501 15.947 13.395 1.00 21.72 275 VAL A C 1
ATOM 512 O O . VAL A 1 65 ? 19.062 15.802 12.311 1.00 23.00 275 VAL A O 1
ATOM 516 N N . HIS A 1 66 ? 18.407 17.139 13.995 1.00 22.08 276 HIS A N 1
ATOM 517 C CA . HIS A 1 66 ? 18.987 18.323 13.383 1.00 22.03 276 HIS A CA 1
ATOM 518 C C . HIS A 1 66 ? 20.525 18.320 13.292 1.00 22.39 276 HIS A C 1
ATOM 519 O O . HIS A 1 66 ? 21.134 19.168 12.644 1.00 23.59 276 HIS A O 1
ATOM 526 N N . LYS A 1 67 ? 21.162 17.354 13.951 1.00 20.11 277 LYS A N 1
ATOM 527 C CA . LYS A 1 67 ? 22.611 17.212 13.880 1.00 20.16 277 LYS A CA 1
ATOM 528 C C . LYS A 1 67 ? 23.027 16.020 13.012 1.00 19.58 277 LYS A C 1
ATOM 529 O O . LYS A 1 67 ? 24.208 15.686 12.969 1.00 20.74 277 LYS A O 1
ATOM 535 N N . VAL A 1 68 ? 22.049 15.396 12.357 1.00 18.49 278 VAL A N 1
ATOM 536 C CA . VAL A 1 68 ? 22.292 14.170 11.559 1.00 19.20 278 VAL A CA 1
ATOM 537 C C . VAL A 1 68 ? 21.801 14.395 10.142 1.00 19.27 278 VAL A C 1
ATOM 538 O O . VAL A 1 68 ? 20.638 14.765 9.930 1.00 20.85 278 VAL A O 1
ATOM 542 N N . THR A 1 69 ? 22.676 14.159 9.172 0.50 17.68 279 THR A N 1
ATOM 543 C CA . THR A 1 69 ? 22.334 14.409 7.785 0.50 18.26 279 THR A CA 1
ATOM 544 C C . THR A 1 69 ? 22.755 13.227 6.940 0.50 17.19 279 THR A C 1
ATOM 545 O O . THR A 1 69 ? 23.810 12.623 7.157 0.50 14.24 279 THR A O 1
ATOM 552 N N . LYS A 1 70 ? 21.936 12.920 5.949 1.00 19.25 280 LYS A N 1
ATOM 553 C CA . LYS A 1 70 ? 22.212 11.813 5.052 1.00 21.28 280 LYS A CA 1
ATOM 554 C C . LYS A 1 70 ? 23.474 12.094 4.239 1.00 21.39 280 LYS A C 1
ATOM 555 O O . LYS A 1 70 ? 23.704 13.225 3.799 1.00 21.00 280 LYS A O 1
ATOM 561 N N . ILE A 1 71 ? 24.317 11.076 4.075 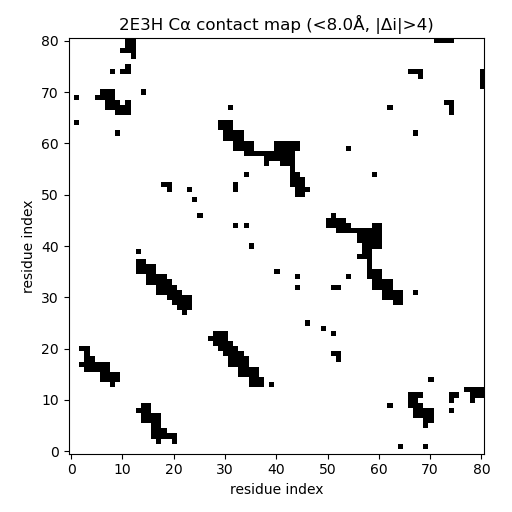1.00 21.60 281 ILE A N 1
ATOM 562 C CA . ILE A 1 71 ? 25.534 11.242 3.278 1.00 23.87 281 ILE A CA 1
ATOM 563 C C . ILE A 1 71 ? 25.162 11.661 1.861 1.00 25.55 281 ILE A C 1
ATOM 564 O O . ILE A 1 71 ? 24.250 11.096 1.258 1.00 25.97 281 ILE A O 1
ATOM 569 N N . GLY A 1 72 ? 25.845 12.692 1.373 1.00 27.20 282 GLY A N 1
ATOM 570 C CA . GLY A 1 72 ? 25.601 13.232 0.030 1.00 29.11 282 GLY A CA 1
ATOM 571 C C . GLY A 1 72 ? 24.921 14.587 0.043 1.00 30.72 282 GLY A C 1
ATOM 572 O O . GLY A 1 72 ? 24.838 15.261 -0.987 1.00 31.38 282 GLY A O 1
ATOM 573 N N . PHE A 1 73 ? 24.444 14.992 1.215 1.00 31.35 283 PHE A N 1
ATOM 574 C CA . PHE A 1 73 ? 23.713 16.243 1.372 1.00 32.43 283 PHE A CA 1
ATOM 575 C C . PHE A 1 73 ? 24.505 17.186 2.275 1.00 32.47 283 PHE A C 1
ATOM 576 O O . PHE A 1 73 ? 25.318 16.724 3.082 1.00 31.81 283 PHE A O 1
ATOM 584 N N . PRO A 1 74 ? 24.283 18.512 2.151 1.00 32.67 284 PRO A N 1
ATOM 585 C CA . PRO A 1 74 ? 25.006 19.450 3.017 1.00 32.87 284 PRO A CA 1
ATOM 586 C C . PRO A 1 74 ? 24.537 19.319 4.468 1.00 33.17 284 PRO A C 1
ATOM 587 O O . PRO A 1 74 ? 23.340 19.153 4.720 1.00 33.31 284 PRO A O 1
ATOM 591 N N . SER A 1 75 ? 25.475 19.377 5.406 1.00 33.06 285 SER A N 1
ATOM 592 C CA . SER A 1 75 ? 25.143 19.205 6.817 1.00 33.59 285 SER A CA 1
ATOM 593 C C . SER A 1 75 ? 24.650 20.497 7.469 1.00 35.15 285 SER A C 1
ATOM 594 O O . SER A 1 75 ? 23.996 20.452 8.512 1.00 35.55 285 SER A O 1
ATOM 597 N N . THR A 1 76 ? 24.990 21.634 6.860 1.00 36.35 286 THR A N 1
ATOM 598 C CA . THR A 1 76 ? 24.522 22.954 7.296 1.00 37.91 286 THR A CA 1
ATOM 599 C C . THR A 1 76 ? 24.279 23.852 6.085 1.00 38.14 286 THR A C 1
ATOM 600 O O . THR A 1 76 ? 25.008 23.789 5.091 1.00 38.65 286 THR A O 1
ATOM 604 N N . VAL A 1 86 ? 33.905 24.999 12.659 1.00 30.37 296 VAL A N 1
ATOM 605 C CA . VAL A 1 86 ? 34.386 23.621 12.672 1.00 29.77 296 VAL A CA 1
ATOM 606 C C . VAL A 1 86 ? 34.355 23.072 11.248 1.00 27.96 296 VAL A C 1
ATOM 607 O O . VAL A 1 86 ? 33.320 23.139 10.572 1.00 28.30 296 VAL A O 1
ATOM 611 N N . ARG A 1 87 ? 35.501 22.569 10.796 1.00 26.17 297 ARG A N 1
ATOM 612 C CA . ARG A 1 87 ? 35.621 21.939 9.475 1.00 23.85 297 ARG A CA 1
ATOM 613 C C . ARG A 1 87 ? 34.714 20.702 9.417 1.00 22.55 297 ARG A C 1
ATOM 614 O O . ARG A 1 87 ? 34.722 19.853 10.329 1.00 23.42 297 ARG A O 1
ATOM 622 N N . ARG A 1 88 ? 33.934 20.601 8.350 1.00 19.57 298 ARG A N 1
ATOM 623 C CA . ARG A 1 88 ? 33.039 19.462 8.158 1.00 18.68 298 ARG A CA 1
ATOM 624 C C . ARG A 1 88 ? 33.384 18.736 6.880 1.00 17.56 298 ARG A C 1
ATOM 625 O O . ARG A 1 88 ? 33.923 19.329 5.938 1.00 18.10 298 ARG A O 1
ATOM 633 N N . VAL A 1 89 ? 33.036 17.456 6.839 1.00 17.07 299 VAL A N 1
ATOM 634 C CA . VAL A 1 89 ? 33.208 16.623 5.652 1.00 16.55 299 VAL A CA 1
ATOM 635 C C . VAL A 1 89 ? 32.402 17.182 4.501 1.00 17.65 299 VAL A C 1
ATOM 636 O O . VAL A 1 89 ? 32.930 17.385 3.392 1.00 16.49 299 VAL A O 1
ATOM 640 N N . MET A 1 90 ? 31.126 17.433 4.782 0.50 16.66 300 MET A N 1
ATOM 641 C CA . MET A 1 90 ? 30.200 18.060 3.857 0.50 19.56 300 MET A CA 1
ATOM 642 C C . MET A 1 90 ? 29.037 18.607 4.666 0.50 18.02 300 MET A C 1
ATOM 643 O O . MET A 1 90 ? 29.037 18.458 5.890 0.50 14.84 300 MET A O 1
#